Protein AF-A0A2A8HVK8-F1 (afdb_monomer)

Nearest PDB structures (foldseek):
  4fzs-assembly1_A  TM=8.363E-01  e=4.525E+00  Homo sapiens
  4afl-assembly2_F  TM=7.860E-01  e=8.100E+00  Homo sapiens

Secondary structure (DSSP, 8-state):
--HHHHHHHHHHHHHHHHHHHHHHHHHHHHHHHHHHHHHHTTT--HHHHHHHHHHHHHHHHHHHHHTT------

Radius of gyration: 19.02 Å; Cα contacts (8 Å, |Δi|>4): 33; chains: 1; bounding box: 45×19×55 Å

pLDDT: mean 84.53, std 13.28, range [37.62, 95.69]

Sequence (74 aa):
MDANNEENRELKHKLGNVRAENEALKSLLGKAADRLEDVVESDCDEGEQEKALSTAERLRTAIDLSSGKSSTPG

Mean predicted aligned error: 7.98 Å

Solvent-accessible surface area (backbone atoms only — not comparable to full-atom values): 4142 Å² total; per-residue (Å²): 132,64,69,68,60,53,52,53,49,51,51,52,52,52,52,51,51,54,52,52,51,50,54,52,50,42,54,51,38,48,54,50,20,52,52,33,47,56,50,42,74,65,80,54,59,71,78,55,31,55,54,31,48,55,49,20,51,52,37,51,50,51,43,41,55,75,66,69,53,77,84,72,90,127

Foldseek 3Di:
DDPVVVVVVVVVVVVVVVVVVLVVLLVVLQVQLVVLQVVLVVDDDPVSNVVSNVSSVVSVVVSCVSVVDPPDPD

Structure (mmCIF, N/CA/C/O backbone):
data_AF-A0A2A8HVK8-F1
#
_entry.id   AF-A0A2A8HVK8-F1
#
loop_
_atom_site.group_PDB
_atom_site.id
_atom_site.type_symbol
_atom_site.label_atom_id
_atom_site.label_alt_id
_atom_site.label_comp_id
_atom_site.label_asym_id
_atom_site.label_entity_id
_atom_site.label_seq_id
_atom_site.pdbx_PDB_ins_code
_atom_site.Cartn_x
_atom_site.Cartn_y
_atom_site.Cartn_z
_atom_site.occupancy
_atom_site.B_iso_or_equiv
_atom_site.auth_seq_id
_atom_site.auth_comp_id
_atom_site.auth_asym_id
_atom_site.auth_atom_id
_atom_site.pdbx_PDB_model_num
ATOM 1 N N . MET A 1 1 ? 23.372 -1.687 -36.356 1.00 55.69 1 MET A N 1
ATOM 2 C CA . MET A 1 1 ? 22.571 -1.324 -35.171 1.00 55.69 1 MET A CA 1
ATOM 3 C C . MET A 1 1 ? 23.250 -1.992 -33.997 1.00 55.69 1 MET A C 1
ATOM 5 O O . MET A 1 1 ? 23.284 -3.215 -33.959 1.00 55.69 1 MET A O 1
ATOM 9 N N . ASP A 1 2 ? 23.913 -1.209 -33.153 1.00 66.56 2 ASP A N 1
ATOM 10 C CA . ASP A 1 2 ? 24.803 -1.721 -32.109 1.00 66.56 2 ASP A CA 1
ATOM 11 C C . ASP A 1 2 ? 23.985 -2.400 -31.009 1.00 66.56 2 ASP A C 1
ATOM 13 O O . ASP A 1 2 ? 23.085 -1.781 -30.443 1.00 66.56 2 ASP A O 1
ATOM 17 N N . ALA A 1 3 ? 24.286 -3.666 -30.706 1.00 69.44 3 ALA A N 1
ATOM 18 C CA . ALA A 1 3 ? 23.557 -4.480 -29.724 1.00 69.44 3 ALA A CA 1
ATOM 19 C C . ALA A 1 3 ? 23.405 -3.791 -28.349 1.00 69.44 3 ALA A C 1
ATOM 21 O O . ALA A 1 3 ? 22.392 -3.945 -27.676 1.00 69.44 3 ALA A O 1
ATOM 22 N N . ASN A 1 4 ? 24.368 -2.939 -27.989 1.00 77.31 4 ASN A N 1
ATOM 23 C CA . ASN A 1 4 ? 24.368 -2.136 -26.766 1.00 77.31 4 ASN A CA 1
ATOM 24 C C . ASN A 1 4 ? 23.237 -1.077 -26.724 1.00 77.31 4 ASN A C 1
ATOM 26 O O . ASN A 1 4 ? 22.746 -0.713 -25.657 1.00 77.31 4 ASN A O 1
ATOM 30 N N . ASN A 1 5 ? 22.791 -0.568 -27.878 1.00 82.69 5 ASN A N 1
ATOM 31 C CA . ASN A 1 5 ? 21.699 0.407 -27.934 1.00 82.69 5 ASN A CA 1
ATOM 32 C C . ASN A 1 5 ? 20.331 -0.255 -27.697 1.00 82.69 5 ASN A C 1
ATOM 34 O O . ASN A 1 5 ? 19.475 0.323 -27.027 1.00 82.69 5 ASN A O 1
ATOM 38 N N . GLU A 1 6 ? 20.141 -1.478 -28.201 1.00 85.94 6 GLU A N 1
ATOM 39 C CA . GLU A 1 6 ? 18.913 -2.246 -27.968 1.00 85.94 6 GLU A CA 1
ATOM 40 C C . GLU A 1 6 ? 18.822 -2.708 -26.509 1.00 85.9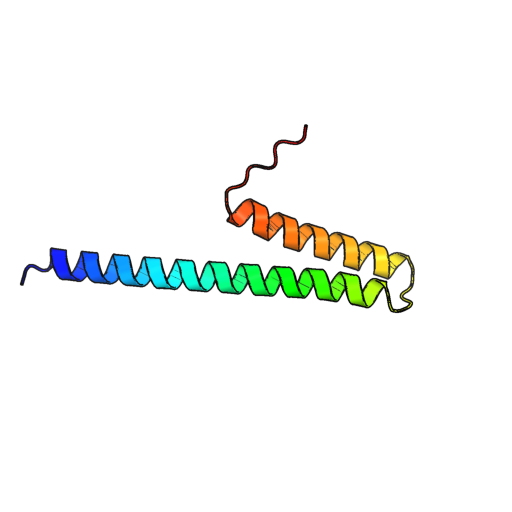4 6 GLU A C 1
ATOM 42 O O . GLU A 1 6 ? 17.805 -2.487 -25.856 1.00 85.94 6 GLU A O 1
ATOM 47 N N . GLU A 1 7 ? 19.919 -3.216 -25.940 1.00 89.38 7 GLU A N 1
ATOM 48 C CA . GLU A 1 7 ? 19.977 -3.618 -24.529 1.00 89.38 7 GLU A CA 1
ATOM 49 C C . GLU A 1 7 ? 19.667 -2.445 -23.580 1.00 89.38 7 GLU A C 1
ATOM 51 O O . GLU A 1 7 ? 18.848 -2.562 -22.665 1.00 8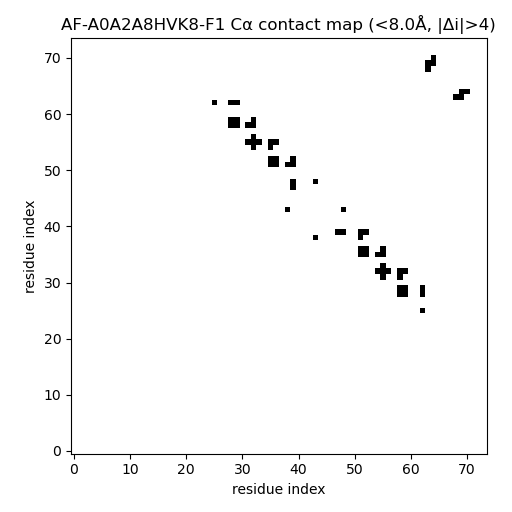9.38 7 GLU A O 1
ATOM 56 N N . ASN A 1 8 ? 20.231 -1.260 -23.839 1.00 90.56 8 ASN A N 1
ATOM 57 C CA . ASN A 1 8 ? 19.914 -0.057 -23.064 1.00 90.56 8 ASN A CA 1
ATOM 58 C C . ASN A 1 8 ? 18.444 0.362 -23.187 1.00 90.56 8 ASN A C 1
ATOM 60 O O . ASN A 1 8 ? 17.851 0.865 -22.225 1.00 90.56 8 ASN A O 1
ATOM 64 N N . ARG A 1 9 ? 17.845 0.192 -24.367 1.00 90.81 9 ARG A N 1
ATOM 65 C CA . ARG A 1 9 ? 16.432 0.495 -24.592 1.00 90.81 9 ARG A CA 1
ATOM 66 C C . ARG A 1 9 ? 15.540 -0.473 -23.821 1.00 90.81 9 ARG A C 1
ATOM 68 O O . ARG A 1 9 ? 14.614 -0.021 -23.145 1.00 90.81 9 ARG A O 1
ATOM 75 N N . GLU A 1 10 ? 15.840 -1.765 -23.858 1.00 93.44 10 GLU A N 1
ATOM 76 C CA . GLU A 1 10 ? 15.119 -2.776 -23.085 1.00 93.44 10 GLU A CA 1
ATOM 77 C C . GLU A 1 10 ? 15.203 -2.517 -21.580 1.00 93.44 10 GLU A C 1
ATOM 79 O O . GLU A 1 10 ? 14.187 -2.577 -20.886 1.00 93.44 10 GLU A O 1
ATOM 84 N N . LEU A 1 11 ? 16.389 -2.183 -21.065 1.00 93.62 11 LEU A N 1
ATOM 85 C CA . LEU A 1 11 ? 16.579 -1.871 -19.648 1.00 93.62 11 LEU A CA 1
ATOM 86 C C . LEU A 1 11 ? 15.761 -0.647 -19.221 1.00 93.62 11 LEU A C 1
ATOM 88 O O . LEU A 1 11 ? 15.125 -0.674 -18.166 1.00 93.62 11 LEU A O 1
ATOM 92 N N . LYS A 1 12 ? 15.703 0.401 -20.052 1.00 93.31 12 LYS A N 1
ATOM 93 C CA . LYS A 1 12 ? 14.849 1.575 -19.798 1.00 93.31 12 LYS A CA 1
ATOM 94 C C . LYS A 1 12 ? 13.365 1.213 -19.780 1.00 93.31 12 LYS A C 1
ATOM 96 O O . LYS A 1 12 ? 12.646 1.688 -18.902 1.00 93.31 12 LYS A O 1
ATOM 101 N N . HIS A 1 13 ? 12.913 0.365 -20.703 1.00 94.94 13 HIS A N 1
ATOM 102 C CA . HIS A 1 13 ? 11.531 -0.119 -20.717 1.00 94.94 13 HIS A CA 1
ATOM 103 C C . HIS A 1 13 ? 11.202 -0.940 -19.467 1.00 94.94 13 HIS A C 1
ATOM 105 O O . HIS A 1 13 ? 10.204 -0.662 -18.806 1.00 94.94 13 HIS A O 1
ATOM 111 N N . LYS A 1 14 ? 12.063 -1.893 -19.091 1.00 95.00 14 LYS A N 1
ATOM 112 C CA . LYS A 1 14 ? 11.894 -2.703 -17.874 1.00 95.00 14 LYS A CA 1
ATOM 113 C C . LYS A 1 14 ? 11.842 -1.824 -16.628 1.00 95.00 14 LYS A C 1
ATOM 115 O O . LYS A 1 14 ? 10.950 -1.991 -15.804 1.00 95.00 14 LYS A O 1
ATOM 120 N N . LEU A 1 15 ? 12.737 -0.841 -16.521 1.00 92.94 15 LEU A N 1
ATOM 121 C CA . LEU A 1 15 ? 12.724 0.121 -15.420 1.00 92.94 15 LEU A CA 1
ATOM 122 C C . LEU A 1 15 ? 11.417 0.926 -15.373 1.00 92.94 15 LEU A C 1
ATOM 124 O O . LEU A 1 15 ? 10.873 1.144 -14.293 1.00 92.94 15 LEU A O 1
ATOM 128 N N . GLY A 1 16 ? 10.909 1.361 -16.528 1.00 94.56 16 GLY A N 1
ATOM 129 C CA . GLY A 1 16 ? 9.625 2.055 -16.632 1.00 94.56 16 GLY A CA 1
ATOM 130 C C . GLY A 1 16 ? 8.457 1.198 -16.143 1.00 94.56 16 GLY A C 1
ATOM 131 O O . GLY A 1 16 ? 7.668 1.662 -15.322 1.00 94.56 16 GLY A O 1
ATOM 132 N N . ASN A 1 17 ? 8.394 -0.061 -16.580 1.00 95.69 17 ASN A N 1
ATOM 133 C CA . ASN A 1 17 ? 7.353 -1.005 -16.168 1.00 95.69 17 ASN A CA 1
ATOM 134 C C . ASN A 1 17 ? 7.394 -1.257 -14.658 1.00 95.69 17 ASN A C 1
ATOM 136 O O . ASN A 1 17 ? 6.383 -1.087 -13.986 1.00 95.69 17 ASN A O 1
ATOM 140 N N . VAL A 1 18 ? 8.575 -1.554 -14.109 1.00 94.06 18 VAL A N 1
ATOM 141 C CA . VAL A 1 18 ? 8.748 -1.802 -12.669 1.00 94.06 18 VAL A CA 1
ATOM 142 C C . VAL A 1 18 ? 8.345 -0.580 -11.839 1.00 94.06 18 VAL A C 1
ATOM 144 O O . VAL A 1 18 ? 7.727 -0.725 -10.787 1.00 94.06 18 VAL A O 1
ATOM 147 N N . ARG A 1 19 ? 8.645 0.640 -12.303 1.00 92.69 19 ARG A N 1
ATOM 148 C CA . ARG A 1 19 ? 8.194 1.872 -11.633 1.00 92.69 19 ARG A CA 1
ATOM 149 C C . ARG A 1 19 ? 6.674 2.015 -11.663 1.00 92.69 19 ARG A C 1
ATOM 151 O O . ARG A 1 19 ? 6.089 2.345 -10.639 1.00 92.69 19 ARG A O 1
ATOM 158 N N . ALA A 1 20 ? 6.042 1.753 -12.805 1.00 93.88 20 ALA A N 1
ATOM 159 C CA . ALA A 1 20 ? 4.588 1.824 -12.931 1.00 93.88 20 ALA A CA 1
ATOM 160 C C . ALA A 1 20 ? 3.883 0.781 -12.045 1.00 93.88 20 ALA A C 1
ATOM 162 O O . ALA A 1 20 ? 2.915 1.107 -11.361 1.00 93.88 20 ALA A O 1
ATOM 163 N N . GLU A 1 21 ? 4.397 -0.449 -12.009 1.00 94.06 21 GLU A N 1
ATOM 164 C CA . GLU A 1 21 ? 3.906 -1.514 -11.129 1.00 94.06 21 GLU A CA 1
ATOM 165 C C . GLU A 1 21 ? 4.044 -1.133 -9.652 1.00 94.06 21 GLU A C 1
ATOM 167 O O . GLU A 1 21 ? 3.111 -1.323 -8.872 1.00 94.06 21 GLU A O 1
ATOM 172 N N . ASN A 1 22 ? 5.176 -0.540 -9.265 1.00 91.88 22 ASN A N 1
ATOM 173 C CA . ASN A 1 22 ? 5.406 -0.090 -7.896 1.00 91.88 22 ASN A CA 1
ATOM 174 C C . ASN A 1 22 ? 4.391 0.986 -7.467 1.00 91.88 22 ASN A C 1
ATOM 176 O O . ASN A 1 22 ? 3.794 0.874 -6.397 1.00 91.88 22 ASN A O 1
ATOM 180 N N . GLU A 1 23 ? 4.129 1.978 -8.320 1.00 93.69 23 GLU A N 1
ATOM 181 C CA . GLU A 1 23 ? 3.123 3.014 -8.047 1.00 93.69 23 GLU A CA 1
ATOM 182 C C . GLU A 1 23 ? 1.698 2.443 -7.973 1.00 93.69 23 GLU A C 1
ATOM 184 O O . GLU A 1 23 ? 0.914 2.823 -7.099 1.00 93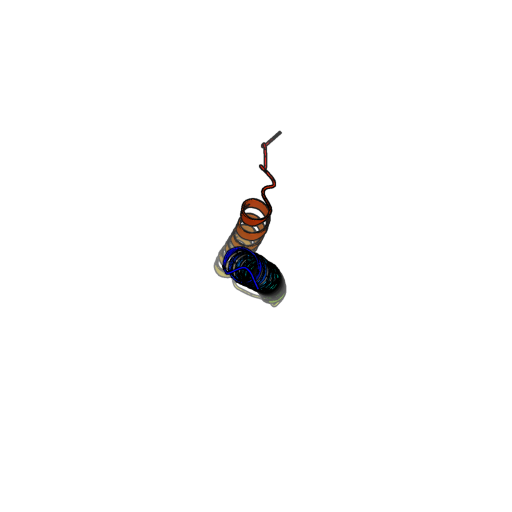.69 23 GLU A O 1
ATOM 189 N N . ALA A 1 24 ? 1.364 1.472 -8.827 1.00 94.69 24 ALA A N 1
ATOM 190 C CA . ALA A 1 24 ? 0.081 0.778 -8.756 1.00 94.69 24 ALA A CA 1
ATOM 191 C C . ALA A 1 24 ? -0.084 0.021 -7.427 1.00 94.69 24 ALA A C 1
ATOM 193 O O . ALA A 1 24 ? -1.132 0.122 -6.786 1.00 94.69 24 ALA A O 1
ATOM 194 N N . LEU A 1 25 ? 0.957 -0.687 -6.980 1.00 93.38 25 LEU A N 1
ATOM 195 C CA . LEU A 1 25 ? 0.958 -1.393 -5.698 1.00 93.38 25 LEU A CA 1
ATOM 196 C C . LEU A 1 25 ? 0.795 -0.429 -4.519 1.00 93.38 25 LEU A C 1
ATOM 198 O O . LEU A 1 25 ? -0.033 -0.686 -3.647 1.00 93.38 25 LEU A O 1
ATOM 202 N N . LYS A 1 26 ? 1.498 0.709 -4.513 1.00 92.94 26 LYS A N 1
ATOM 203 C CA . LYS A 1 26 ? 1.316 1.750 -3.486 1.00 92.94 26 LYS A CA 1
ATOM 204 C C . LYS A 1 26 ? -0.126 2.247 -3.430 1.00 92.94 26 LYS A C 1
ATOM 206 O O . LYS A 1 26 ? -0.699 2.342 -2.348 1.00 92.94 26 LYS A O 1
ATOM 211 N N . SER A 1 27 ? -0.735 2.513 -4.586 1.00 94.56 27 SER A N 1
ATOM 212 C CA . SER A 1 27 ? -2.135 2.944 -4.654 1.00 94.56 27 SER A CA 1
ATOM 213 C C . SER A 1 27 ? -3.094 1.889 -4.096 1.00 94.56 27 SER A C 1
ATOM 215 O O . SER A 1 27 ? -4.037 2.235 -3.385 1.00 94.56 27 SER A O 1
ATOM 217 N N . LEU A 1 28 ? -2.857 0.606 -4.382 1.00 95.00 28 LEU A N 1
ATOM 218 C CA . LEU A 1 28 ? -3.664 -0.491 -3.843 1.00 95.00 28 LEU A CA 1
ATOM 219 C C . LEU A 1 28 ? -3.538 -0.603 -2.321 1.00 95.00 28 LEU A C 1
ATOM 221 O O . LEU A 1 28 ? -4.553 -0.761 -1.647 1.00 95.00 28 LEU A O 1
ATOM 225 N N . LEU A 1 29 ? -2.321 -0.487 -1.784 1.00 93.69 29 LEU A N 1
ATOM 226 C CA . LEU A 1 29 ? -2.087 -0.505 -0.338 1.00 93.69 29 LEU A CA 1
ATOM 227 C C . LEU A 1 29 ? -2.762 0.686 0.354 1.00 93.69 29 LEU A C 1
ATOM 229 O O . LEU A 1 29 ? -3.371 0.497 1.402 1.00 93.69 29 LEU A O 1
ATOM 233 N N . GLY A 1 30 ? -2.720 1.878 -0.252 1.00 93.75 30 GLY A N 1
ATOM 234 C CA . GLY A 1 30 ? -3.406 3.064 0.268 1.00 93.75 30 GLY A CA 1
ATOM 235 C C . GLY A 1 30 ? -4.917 2.852 0.347 1.00 93.75 30 GLY A C 1
ATOM 236 O O . GLY A 1 30 ? -5.500 2.972 1.415 1.00 93.75 30 GLY A O 1
ATOM 237 N N . LYS A 1 31 ? -5.533 2.388 -0.748 1.00 95.31 31 LYS A N 1
ATOM 238 C CA . LYS A 1 31 ? -6.972 2.067 -0.777 1.00 95.31 31 LYS A CA 1
ATOM 239 C C . LYS A 1 31 ? -7.365 0.981 0.224 1.00 95.31 31 LYS A C 1
ATOM 241 O O . LYS A 1 31 ? -8.475 1.003 0.744 1.00 95.31 31 LYS A O 1
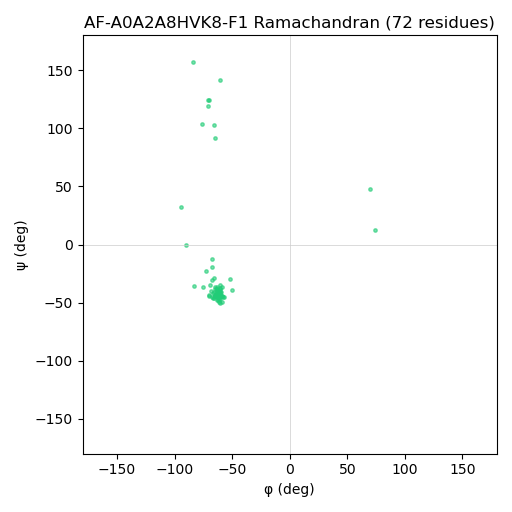ATOM 246 N N . ALA A 1 32 ? -6.493 0.000 0.455 1.00 92.56 32 ALA A N 1
ATOM 247 C CA . ALA A 1 32 ? -6.732 -1.035 1.453 1.00 92.56 32 ALA A CA 1
ATOM 248 C C . ALA A 1 32 ? -6.678 -0.466 2.879 1.00 92.56 32 ALA A C 1
ATOM 250 O O . ALA A 1 32 ? -7.512 -0.844 3.694 1.00 92.56 32 ALA A O 1
ATOM 251 N N . ALA A 1 33 ? -5.746 0.450 3.160 1.00 92.75 33 ALA A N 1
ATOM 252 C CA . ALA A 1 33 ? -5.680 1.161 4.434 1.00 92.75 33 ALA A CA 1
ATOM 253 C C . ALA A 1 33 ? -6.937 2.011 4.668 1.00 92.75 33 ALA A C 1
ATOM 255 O O . ALA A 1 33 ? -7.565 1.877 5.711 1.00 92.75 33 ALA A O 1
ATOM 256 N N . ASP A 1 34 ? -7.354 2.794 3.671 1.00 92.56 34 ASP A N 1
ATOM 257 C CA . ASP A 1 34 ? -8.550 3.640 3.773 1.00 92.56 34 ASP A CA 1
ATOM 258 C C . ASP A 1 34 ? -9.806 2.788 4.012 1.00 92.56 34 ASP A C 1
ATOM 260 O O . ASP A 1 34 ? -10.599 3.063 4.902 1.00 92.56 34 ASP A O 1
ATOM 264 N N . ARG A 1 35 ? -9.941 1.662 3.302 1.00 90.25 35 ARG A N 1
ATOM 265 C CA . ARG A 1 35 ? -11.079 0.757 3.500 1.00 90.25 35 ARG A CA 1
ATOM 266 C C . ARG A 1 35 ? -11.076 0.066 4.865 1.00 90.25 35 ARG A C 1
ATOM 268 O O . ARG A 1 35 ? -12.144 -0.281 5.360 1.00 90.25 35 ARG A O 1
ATOM 275 N N . LEU A 1 36 ? -9.905 -0.197 5.446 1.00 88.88 36 LEU A N 1
ATOM 276 C CA . LEU A 1 36 ? -9.820 -0.712 6.814 1.00 88.88 36 LEU A CA 1
ATOM 277 C C . LEU A 1 36 ? -10.331 0.332 7.808 1.00 88.88 36 LEU A C 1
ATOM 279 O O . LEU A 1 36 ? -11.067 -0.034 8.714 1.00 88.88 36 LEU A O 1
ATOM 283 N N . GLU A 1 37 ? -9.995 1.605 7.608 1.00 87.19 37 GLU A N 1
ATOM 284 C CA . GLU A 1 37 ? -10.482 2.719 8.431 1.00 87.19 37 GLU A CA 1
ATOM 285 C C . GLU A 1 37 ? -12.002 2.909 8.284 1.00 87.19 37 GLU A C 1
ATOM 287 O O . GLU A 1 37 ? -12.700 2.963 9.294 1.00 87.19 37 GLU A O 1
ATOM 292 N N . ASP A 1 38 ? -12.542 2.852 7.062 1.00 87.56 38 ASP A N 1
ATOM 293 C CA . ASP A 1 38 ? -13.992 2.933 6.812 1.00 87.56 38 ASP A CA 1
ATOM 294 C C . ASP A 1 38 ? -14.785 1.811 7.522 1.00 87.56 38 ASP A C 1
ATOM 296 O O . ASP A 1 38 ? -15.911 2.004 7.989 1.00 87.56 38 ASP A O 1
ATOM 300 N N . VAL A 1 39 ? -14.214 0.601 7.596 1.00 80.12 39 VAL A N 1
ATOM 301 C CA . VAL A 1 39 ? -14.845 -0.537 8.289 1.00 80.12 39 VAL A CA 1
ATOM 302 C C . VAL A 1 39 ? -14.872 -0.312 9.801 1.00 80.12 39 VAL A C 1
ATOM 304 O O . VAL A 1 39 ? -15.849 -0.686 10.445 1.00 80.12 39 VAL A O 1
ATOM 307 N N . VAL A 1 40 ? -13.853 0.336 10.368 1.00 78.62 40 VAL A N 1
ATOM 308 C CA . VAL A 1 40 ? -13.821 0.688 11.797 1.00 78.62 40 VAL A CA 1
ATOM 309 C C . VAL A 1 40 ? -14.917 1.684 12.159 1.00 78.62 40 VAL A C 1
ATOM 311 O O . VAL A 1 40 ? -15.530 1.551 13.216 1.00 78.62 40 VAL A O 1
ATOM 314 N N . GLU A 1 41 ? -15.226 2.624 11.266 1.00 72.44 41 GLU A N 1
ATOM 315 C CA . GL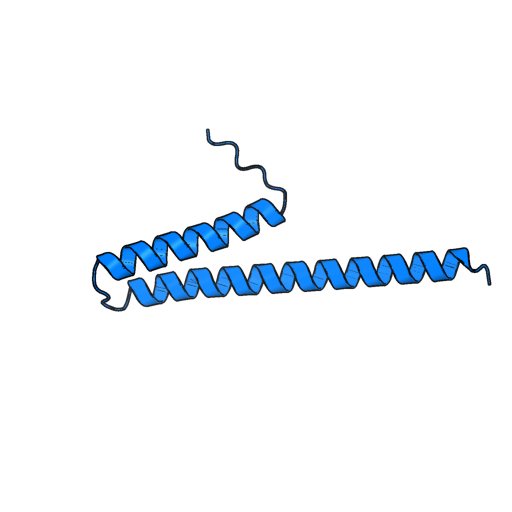U A 1 41 ? -16.338 3.565 11.448 1.00 72.44 41 GLU A CA 1
ATOM 316 C C . GLU A 1 41 ? -17.724 2.885 11.406 1.00 72.44 41 GLU A C 1
ATOM 318 O O . GLU A 1 41 ? -18.720 3.487 11.804 1.00 72.44 41 GLU A O 1
ATOM 323 N N . SER A 1 42 ? -17.804 1.622 10.967 1.00 73.12 42 SER A N 1
ATOM 324 C CA . SER A 1 42 ? -19.053 0.887 10.718 1.00 73.12 42 SER A CA 1
ATOM 325 C C . SER A 1 42 ? -19.550 0.006 11.885 1.00 73.12 42 SER A C 1
ATOM 327 O O . SER A 1 42 ? -20.209 -1.000 11.638 1.00 73.12 42 SER A O 1
ATOM 329 N N . ASP A 1 43 ? -19.314 0.394 13.144 1.00 66.75 43 ASP A N 1
ATOM 330 C CA . ASP A 1 43 ? -19.836 -0.290 14.355 1.00 66.75 43 ASP A CA 1
ATOM 331 C C . ASP A 1 43 ? -19.204 -1.684 14.621 1.00 66.75 43 ASP A C 1
ATOM 333 O O . ASP A 1 43 ? -19.885 -2.681 14.864 1.00 66.75 43 ASP A O 1
ATOM 337 N N . CYS A 1 44 ? -17.869 -1.769 14.549 1.00 76.19 44 CYS A N 1
ATOM 338 C CA . CYS A 1 44 ? -17.088 -2.955 14.944 1.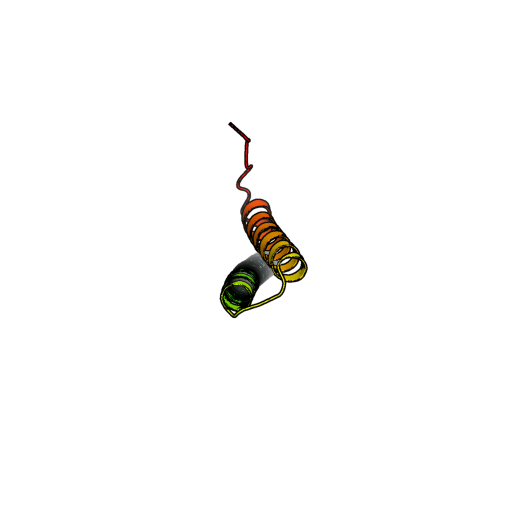00 76.19 44 CYS A CA 1
ATOM 339 C C . CYS A 1 44 ? -1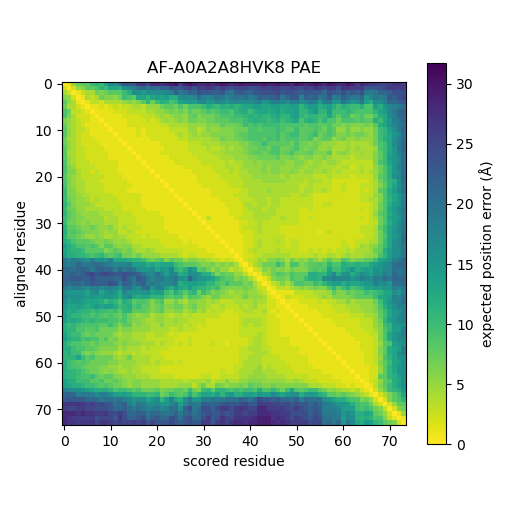6.795 -2.999 16.458 1.00 76.19 44 CYS A C 1
ATOM 341 O O . CYS A 1 44 ? -16.704 -1.955 17.100 1.00 76.19 44 CYS A O 1
ATOM 343 N N . ASP A 1 45 ? -16.534 -4.189 17.015 1.00 84.06 45 ASP A N 1
ATOM 344 C CA . ASP A 1 45 ? -16.013 -4.341 18.384 1.00 84.06 45 ASP A CA 1
ATOM 345 C C . ASP A 1 45 ? -14.640 -3.651 18.537 1.00 84.06 45 ASP A C 1
ATOM 347 O O . ASP A 1 45 ? -13.786 -3.760 17.654 1.00 84.06 45 ASP A O 1
ATOM 351 N N . GLU A 1 46 ? -14.376 -2.998 19.679 1.00 83.25 46 GLU A N 1
ATOM 352 C CA . GLU A 1 46 ? -13.150 -2.203 19.929 1.00 83.25 46 GLU A CA 1
ATOM 353 C C . GLU A 1 46 ? -11.846 -2.956 19.589 1.00 83.25 46 GLU A C 1
ATOM 355 O O . GLU A 1 46 ? -10.917 -2.396 19.007 1.00 83.25 46 GLU A O 1
ATOM 360 N N . GLY A 1 47 ? -11.780 -4.259 19.886 1.00 82.69 47 GLY A N 1
ATOM 361 C CA . GLY A 1 47 ? -10.604 -5.085 19.593 1.00 82.69 47 GLY A CA 1
ATOM 362 C C . GLY A 1 47 ? -10.403 -5.408 18.105 1.00 82.69 47 GLY A C 1
ATOM 363 O O . GLY A 1 47 ? -9.290 -5.740 17.690 1.00 82.69 47 GLY A O 1
ATOM 364 N N . GLU A 1 48 ? -11.453 -5.346 17.289 1.00 84.50 48 GLU A N 1
ATOM 365 C CA . GLU A 1 48 ? -11.351 -5.441 15.828 1.00 84.50 48 GLU A CA 1
ATOM 366 C C . GLU A 1 48 ? -10.991 -4.087 15.218 1.00 84.50 48 GLU A C 1
ATOM 368 O O . GLU A 1 48 ? -10.176 -4.036 14.291 1.00 84.50 48 GLU A O 1
ATOM 373 N N . GLN A 1 49 ? -11.502 -3.000 15.805 1.00 85.62 49 GLN A N 1
ATOM 374 C CA . GLN A 1 49 ? -11.149 -1.637 15.423 1.00 85.62 49 GLN A CA 1
ATOM 375 C C . GLN A 1 49 ? -9.644 -1.381 15.562 1.00 85.62 49 GLN A C 1
ATOM 377 O O . GLN A 1 49 ? -8.989 -0.962 14.607 1.00 85.62 49 GLN A O 1
ATOM 382 N N . GLU A 1 50 ? -9.057 -1.723 16.711 1.00 88.31 50 GLU A N 1
ATOM 383 C CA . GLU A 1 50 ? -7.625 -1.529 16.967 1.00 88.31 50 GLU A CA 1
ATOM 384 C C . GLU A 1 50 ? -6.746 -2.305 15.968 1.00 88.31 50 GLU A C 1
ATOM 386 O O . GLU A 1 50 ? -5.754 -1.785 15.447 1.00 88.31 50 GLU A O 1
ATOM 391 N N . LYS A 1 51 ? -7.133 -3.540 15.623 1.00 88.19 51 LYS A N 1
ATOM 392 C CA . LYS A 1 51 ? -6.407 -4.361 14.639 1.00 88.19 51 LYS A CA 1
ATOM 393 C C . LYS A 1 51 ? -6.485 -3.778 13.232 1.00 88.19 51 LYS A C 1
ATOM 395 O O . LYS A 1 51 ? -5.485 -3.811 12.507 1.00 88.19 51 LYS A O 1
ATOM 400 N N . ALA A 1 52 ? -7.653 -3.282 12.833 1.00 87.50 52 ALA A N 1
ATOM 401 C CA . ALA A 1 52 ? -7.859 -2.680 11.524 1.00 87.50 52 ALA A CA 1
ATOM 402 C C . ALA A 1 52 ? -7.058 -1.376 11.383 1.00 87.50 52 ALA A C 1
ATOM 404 O O . ALA A 1 52 ? -6.309 -1.244 10.413 1.00 87.50 52 ALA A O 1
ATOM 405 N N . LEU A 1 53 ? -7.099 -0.494 12.389 1.00 89.44 53 LEU A N 1
ATOM 406 C CA . LEU A 1 53 ? -6.303 0.740 12.428 1.00 89.44 53 LEU A CA 1
ATOM 407 C C . LEU A 1 53 ? -4.796 0.453 12.416 1.00 89.44 53 LEU A C 1
ATOM 409 O O . LEU A 1 53 ? -4.064 1.012 11.600 1.00 89.44 53 LEU A O 1
ATOM 413 N N . SER A 1 54 ? -4.327 -0.487 13.244 1.00 92.50 54 SER A N 1
ATOM 414 C CA . SER A 1 54 ? -2.914 -0.893 13.257 1.00 92.50 54 SER A CA 1
ATOM 415 C C . SER A 1 54 ? -2.466 -1.454 11.901 1.00 92.50 54 SER A C 1
ATOM 417 O O . SER A 1 54 ? -1.352 -1.208 11.435 1.00 92.50 54 SER A O 1
ATOM 419 N N . THR A 1 55 ? -3.338 -2.201 11.221 1.00 92.56 55 THR A N 1
ATOM 420 C CA . THR A 1 55 ? -3.038 -2.735 9.889 1.00 92.56 55 THR A CA 1
ATOM 421 C C . THR A 1 55 ? -2.990 -1.621 8.843 1.00 92.56 55 THR A C 1
ATOM 423 O O . THR A 1 55 ? -2.056 -1.600 8.041 1.00 92.56 55 THR A O 1
ATOM 426 N N . ALA A 1 56 ? -3.929 -0.672 8.871 1.00 91.88 56 ALA A N 1
ATOM 427 C CA . ALA A 1 56 ? -3.930 0.493 7.988 1.00 91.88 56 ALA A CA 1
ATOM 428 C C . ALA A 1 56 ? -2.644 1.326 8.142 1.00 91.88 56 ALA A C 1
ATOM 430 O O . ALA A 1 56 ? -1.984 1.647 7.149 1.00 91.88 56 ALA A O 1
ATOM 431 N N . GLU A 1 57 ? -2.208 1.575 9.378 1.00 92.62 57 GLU A N 1
ATOM 432 C CA . GLU A 1 57 ? -0.955 2.275 9.680 1.00 92.62 57 GLU A CA 1
ATOM 433 C C . GLU A 1 57 ? 0.274 1.537 9.121 1.00 92.62 57 GLU A C 1
ATOM 435 O O . GLU A 1 57 ? 1.160 2.141 8.505 1.00 92.62 57 GLU A O 1
ATOM 440 N N . ARG A 1 58 ? 0.323 0.208 9.263 1.00 93.25 58 ARG A N 1
ATOM 441 C CA . ARG A 1 58 ? 1.413 -0.614 8.709 1.00 93.25 58 ARG A CA 1
ATOM 442 C C . ARG A 1 58 ? 1.464 -0.554 7.185 1.00 93.25 58 ARG A C 1
ATOM 444 O O . ARG A 1 58 ? 2.558 -0.519 6.620 1.00 93.25 58 ARG A O 1
ATOM 451 N N . LEU A 1 59 ? 0.310 -0.529 6.516 1.00 92.19 59 LEU A N 1
ATOM 452 C CA . LEU A 1 59 ? 0.230 -0.377 5.061 1.00 92.19 59 LEU A CA 1
ATOM 453 C C . LEU A 1 59 ? 0.753 0.996 4.621 1.00 92.19 59 LEU A C 1
ATOM 455 O O . LEU A 1 59 ? 1.562 1.068 3.695 1.00 92.19 59 LEU A O 1
ATOM 459 N N . ARG A 1 60 ? 0.370 2.070 5.322 1.00 91.31 60 ARG A N 1
ATOM 460 C CA . ARG A 1 60 ? 0.874 3.432 5.069 1.00 91.31 60 ARG A CA 1
ATOM 461 C C . ARG A 1 60 ? 2.386 3.526 5.280 1.00 91.31 60 ARG A C 1
ATOM 463 O O . ARG A 1 60 ? 3.104 4.002 4.404 1.00 91.31 60 ARG A O 1
ATOM 470 N N . THR A 1 61 ? 2.891 2.934 6.359 1.00 92.25 61 THR A N 1
ATOM 471 C CA . THR A 1 61 ? 4.334 2.858 6.639 1.00 92.25 61 THR A CA 1
ATOM 472 C C . THR A 1 61 ? 5.097 2.123 5.531 1.00 92.25 61 THR A C 1
ATOM 474 O O . THR A 1 61 ? 6.173 2.556 5.119 1.00 92.25 61 THR A O 1
ATOM 477 N N . ALA A 1 62 ? 4.549 1.024 5.003 1.00 90.62 62 ALA A N 1
ATOM 478 C CA . ALA A 1 62 ? 5.166 0.294 3.895 1.00 90.62 62 ALA A CA 1
ATOM 479 C C . ALA 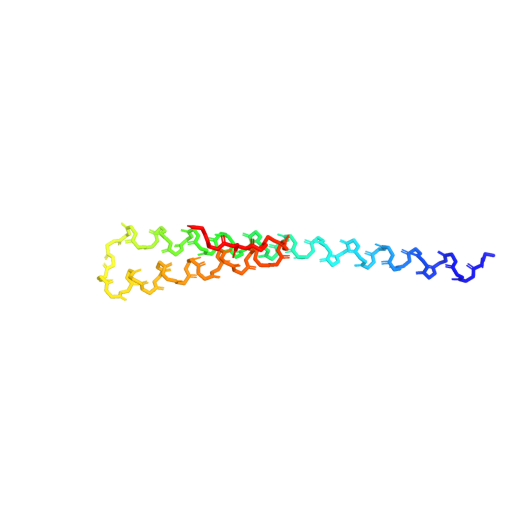A 1 62 ? 5.260 1.148 2.616 1.00 90.62 62 ALA A C 1
ATOM 481 O O . ALA A 1 62 ? 6.278 1.106 1.917 1.00 90.62 62 ALA A O 1
ATOM 482 N N . ILE A 1 63 ? 4.238 1.962 2.330 1.00 90.88 63 ILE A N 1
ATOM 483 C CA . ILE A 1 63 ? 4.242 2.910 1.206 1.00 90.88 63 ILE A CA 1
ATOM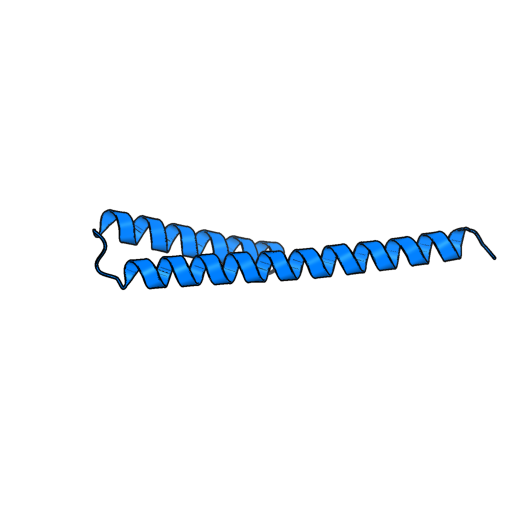 484 C C . ILE A 1 63 ? 5.342 3.964 1.394 1.00 90.88 63 ILE A C 1
ATOM 486 O O . ILE A 1 63 ? 6.110 4.212 0.456 1.00 90.88 63 ILE A O 1
ATOM 490 N N . ASP A 1 64 ? 5.476 4.535 2.591 1.00 90.19 64 ASP A N 1
ATOM 491 C CA . ASP A 1 64 ? 6.478 5.566 2.885 1.00 90.19 64 ASP A CA 1
ATOM 492 C C . ASP A 1 64 ? 7.914 5.037 2.790 1.00 90.19 64 ASP A C 1
ATOM 494 O O . ASP A 1 64 ? 8.754 5.635 2.106 1.00 90.19 64 ASP A O 1
ATOM 498 N N . LEU A 1 65 ? 8.177 3.865 3.378 1.00 88.94 65 LEU A N 1
ATOM 499 C CA . LEU A 1 65 ? 9.478 3.194 3.298 1.00 88.94 65 LEU A CA 1
ATOM 500 C C . LEU A 1 65 ? 9.849 2.858 1.849 1.00 88.94 65 LEU A C 1
ATOM 502 O O . LEU A 1 65 ? 10.984 3.084 1.429 1.00 88.94 65 LEU A O 1
ATOM 506 N N . SER A 1 66 ? 8.886 2.375 1.057 1.00 84.12 66 SER A N 1
ATOM 507 C CA . SER A 1 66 ? 9.105 2.074 -0.366 1.00 84.12 66 SER A CA 1
ATOM 508 C C . SER A 1 66 ? 9.358 3.323 -1.221 1.00 84.12 66 SER A C 1
ATOM 510 O O . SER A 1 66 ? 9.919 3.227 -2.312 1.00 84.12 66 SER A O 1
ATOM 512 N N . SER A 1 67 ? 8.974 4.502 -0.726 1.00 78.19 67 SER A N 1
ATOM 513 C CA . SER A 1 67 ? 9.189 5.792 -1.387 1.00 78.19 67 SER A CA 1
ATOM 514 C C . SER A 1 67 ? 10.521 6.449 -1.000 1.00 78.19 67 SER A C 1
ATOM 516 O O . SER A 1 67 ? 10.830 7.531 -1.495 1.00 78.19 67 SER A O 1
ATOM 518 N N . GLY A 1 68 ? 11.320 5.813 -0.133 1.00 68.94 68 GLY A N 1
ATOM 519 C CA . GLY A 1 68 ? 12.617 6.331 0.310 1.00 68.94 68 GLY A CA 1
ATOM 520 C C . GLY A 1 68 ? 12.524 7.496 1.299 1.00 68.94 68 GLY A C 1
ATOM 521 O O . GLY A 1 68 ? 13.537 8.140 1.571 1.00 68.94 68 GLY A O 1
ATOM 522 N N . LYS A 1 69 ? 11.338 7.778 1.858 1.00 58.12 69 LYS A N 1
ATOM 523 C CA . LYS A 1 69 ? 11.210 8.710 2.980 1.00 58.12 69 LYS A CA 1
ATOM 524 C C . LYS A 1 69 ? 11.691 7.994 4.239 1.00 58.12 69 LYS A C 1
ATOM 526 O O . LYS A 1 69 ? 11.002 7.141 4.786 1.00 58.12 69 LYS A O 1
ATOM 531 N N . SER A 1 70 ? 12.894 8.330 4.695 1.00 50.75 70 SER A N 1
ATOM 532 C CA . SER A 1 70 ? 13.324 7.996 6.047 1.00 50.75 70 SER A CA 1
ATOM 533 C C . SER A 1 70 ? 12.446 8.777 7.026 1.00 50.75 70 SER A C 1
ATOM 535 O O . SER A 1 70 ? 12.647 9.979 7.201 1.00 50.75 70 SER A O 1
ATOM 537 N N . SER A 1 71 ? 11.470 8.122 7.650 1.00 51.12 71 SER A N 1
ATOM 538 C CA . SER A 1 71 ? 10.841 8.658 8.857 1.00 51.12 71 SER A CA 1
ATOM 539 C C . SER A 1 71 ? 11.900 8.693 9.957 1.00 51.12 71 SER A C 1
ATOM 541 O O . SER A 1 71 ? 12.137 7.703 10.642 1.00 51.12 71 SER A O 1
ATOM 543 N N . THR A 1 72 ? 12.602 9.817 10.092 1.00 48.53 72 THR A N 1
ATOM 544 C CA . THR A 1 72 ? 13.261 10.178 11.349 1.00 48.53 72 THR A CA 1
ATOM 545 C C . THR A 1 72 ? 12.164 10.561 12.339 1.00 48.53 72 THR A C 1
ATOM 547 O O . THR A 1 72 ? 11.431 11.509 12.049 1.00 48.53 72 THR A O 1
ATOM 550 N N . PRO A 1 73 ? 12.022 9.859 13.475 1.00 50.81 73 PRO A N 1
ATOM 551 C CA . PRO A 1 73 ? 11.171 10.332 14.553 1.00 50.81 73 PRO A CA 1
ATOM 552 C C . PRO A 1 73 ? 11.852 11.558 15.176 1.00 50.81 73 PRO A C 1
ATOM 554 O O . PRO A 1 73 ? 13.029 11.491 15.539 1.00 50.81 73 PRO A O 1
ATOM 557 N N . GLY A 1 74 ? 11.135 12.680 15.216 1.00 37.62 74 GLY A N 1
ATOM 558 C CA . GLY A 1 74 ? 11.511 13.902 15.929 1.00 37.62 74 GLY A CA 1
ATOM 559 C C . GLY A 1 74 ? 10.579 14.118 17.104 1.00 37.62 74 GLY A C 1
ATOM 560 O O . GLY A 1 74 ? 9.371 13.851 16.919 1.00 37.62 74 GLY A O 1
#